Protein AF-A0A0B6WUI9-F1 (afdb_monomer_lite)

Sequence (100 aa):
MAILLTASLLGAGVIIGRWSVDRNPPLILQPATPQTVSAMPLATRPVGDSSAATGEVFYICGARTKKGTPCQRRVRGLERCWQHRGKPAMLPPEKLLVRD

pLDDT: mean 74.16, std 13.98, range [45.12, 92.5]

Structure (mmCIF, N/CA/C/O backbone):
data_AF-A0A0B6WUI9-F1
#
_entry.id   AF-A0A0B6WUI9-F1
#
loop_
_atom_site.group_PDB
_atom_site.id
_atom_site.type_symbol
_atom_site.label_atom_id
_atom_site.label_alt_id
_atom_site.label_comp_id
_atom_site.label_asym_id
_atom_site.label_entity_id
_atom_site.label_seq_id
_atom_site.pdbx_PDB_ins_code
_atom_site.Cartn_x
_atom_site.Cartn_y
_atom_site.Cartn_z
_atom_site.occupancy
_atom_site.B_iso_or_equiv
_atom_site.auth_seq_id
_atom_site.auth_comp_id
_atom_site.auth_asym_id
_atom_site.auth_atom_id
_atom_site.pdbx_PDB_model_num
ATOM 1 N N . MET A 1 1 ? 30.370 -8.808 -37.497 1.00 68.25 1 MET A N 1
ATOM 2 C CA . MET A 1 1 ? 29.409 -9.660 -36.758 1.00 68.25 1 MET A CA 1
ATOM 3 C C . MET A 1 1 ? 29.364 -9.348 -35.262 1.00 68.25 1 MET A C 1
ATOM 5 O O . MET A 1 1 ? 28.277 -9.091 -34.770 1.00 68.25 1 MET A O 1
ATOM 9 N N . ALA A 1 2 ? 30.498 -9.259 -34.552 1.00 74.00 2 ALA A N 1
ATOM 10 C CA . ALA A 1 2 ? 30.503 -8.949 -33.111 1.00 74.00 2 ALA A CA 1
ATOM 11 C C . ALA A 1 2 ? 29.892 -7.576 -32.744 1.00 74.00 2 ALA A C 1
ATOM 13 O O . ALA A 1 2 ? 29.146 -7.480 -31.778 1.00 74.00 2 ALA A O 1
ATOM 14 N N . ILE A 1 3 ? 30.138 -6.535 -33.552 1.00 76.50 3 ILE A N 1
ATOM 15 C CA . ILE A 1 3 ? 29.643 -5.165 -33.295 1.00 76.50 3 ILE A CA 1
ATOM 16 C C . ILE A 1 3 ? 28.113 -5.051 -33.457 1.00 76.50 3 ILE A C 1
ATOM 18 O O . ILE A 1 3 ? 27.462 -4.297 -32.743 1.00 76.50 3 ILE A O 1
ATOM 22 N N . LEU A 1 4 ? 27.515 -5.826 -34.369 1.00 78.44 4 LEU A N 1
ATOM 23 C CA . LEU A 1 4 ? 26.057 -5.830 -34.563 1.00 78.44 4 LEU A CA 1
ATOM 24 C C . LEU A 1 4 ? 25.343 -6.534 -33.402 1.00 78.44 4 LEU A C 1
ATOM 26 O O . LEU A 1 4 ? 24.304 -6.073 -32.939 1.00 78.44 4 LEU A O 1
ATOM 30 N N . LEU A 1 5 ? 25.942 -7.610 -32.886 1.00 76.69 5 LEU A N 1
ATOM 31 C CA . LEU A 1 5 ? 25.430 -8.351 -31.734 1.00 76.69 5 LEU A CA 1
ATOM 32 C C . LEU A 1 5 ? 25.405 -7.494 -30.462 1.00 76.69 5 LEU A C 1
ATOM 34 O O . LEU A 1 5 ? 24.400 -7.480 -29.751 1.00 76.69 5 LEU A O 1
ATOM 38 N N . THR A 1 6 ? 26.472 -6.738 -30.195 1.00 76.62 6 THR A N 1
ATOM 39 C CA . THR A 1 6 ? 26.537 -5.868 -29.011 1.00 76.62 6 THR A CA 1
ATOM 40 C C . THR A 1 6 ? 25.543 -4.710 -29.094 1.00 76.62 6 THR A C 1
ATOM 42 O O . THR A 1 6 ? 24.865 -4.422 -28.106 1.00 76.62 6 THR A O 1
ATOM 45 N N . ALA A 1 7 ? 25.385 -4.095 -30.269 1.00 81.12 7 ALA A N 1
ATOM 46 C CA . ALA A 1 7 ? 24.399 -3.038 -30.482 1.00 81.12 7 ALA A CA 1
ATOM 47 C C . ALA A 1 7 ? 22.955 -3.533 -30.267 1.00 81.12 7 ALA A C 1
ATOM 49 O O . ALA A 1 7 ? 22.164 -2.845 -29.618 1.00 81.12 7 ALA A O 1
ATOM 50 N N . SER A 1 8 ? 22.616 -4.742 -30.732 1.00 82.81 8 SER A N 1
ATOM 51 C CA . SER A 1 8 ? 21.291 -5.338 -30.507 1.00 82.81 8 SER A CA 1
ATOM 52 C C . SER A 1 8 ? 21.007 -5.628 -29.031 1.00 82.81 8 SER A C 1
ATOM 54 O O . SER A 1 8 ? 19.903 -5.351 -28.564 1.00 82.81 8 SER A O 1
ATOM 56 N N . LEU A 1 9 ? 21.989 -6.140 -28.283 1.00 83.25 9 LEU A N 1
ATOM 57 C CA . LEU A 1 9 ? 21.842 -6.428 -26.849 1.00 83.25 9 LEU A CA 1
ATOM 58 C C . LEU A 1 9 ? 21.616 -5.145 -26.032 1.00 83.25 9 LEU A C 1
ATOM 60 O O . LEU A 1 9 ? 20.719 -5.094 -25.188 1.00 83.25 9 LEU A O 1
ATOM 64 N N . LEU A 1 10 ? 22.380 -4.088 -26.325 1.00 81.62 10 LEU A N 1
ATOM 65 C CA . LEU A 1 10 ? 22.213 -2.777 -25.691 1.00 81.62 10 LEU A CA 1
ATOM 66 C C . LEU A 1 10 ? 20.862 -2.143 -26.054 1.00 81.62 10 LEU A C 1
ATOM 68 O O . LEU A 1 10 ? 20.157 -1.647 -25.174 1.00 81.62 10 LEU A O 1
ATOM 72 N N . GLY A 1 11 ? 20.464 -2.207 -27.328 1.00 83.38 11 GLY A N 1
ATOM 73 C CA . GLY A 1 11 ? 19.178 -1.687 -27.797 1.00 83.38 11 GLY A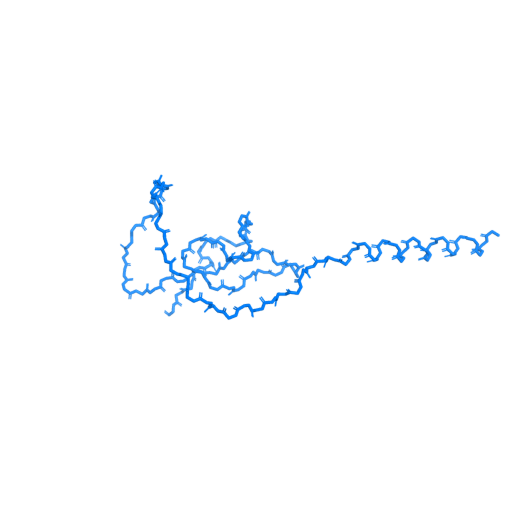 CA 1
ATOM 74 C C . GLY A 1 11 ? 17.983 -2.375 -27.134 1.00 83.38 11 GLY A C 1
ATOM 75 O O . GLY A 1 11 ? 17.081 -1.699 -26.636 1.00 83.38 11 GLY A O 1
ATOM 76 N N . ALA A 1 12 ? 18.003 -3.709 -27.051 1.00 82.75 12 ALA A N 1
ATOM 77 C CA . ALA A 1 12 ? 16.947 -4.481 -26.399 1.00 82.75 12 ALA A CA 1
ATOM 78 C C . ALA A 1 12 ? 16.825 -4.135 -24.905 1.00 82.75 12 ALA A C 1
ATOM 80 O O . ALA A 1 12 ? 15.718 -3.902 -24.415 1.00 82.75 12 ALA A O 1
ATOM 81 N N . GLY A 1 13 ? 17.953 -4.014 -24.195 1.00 81.88 13 GLY A N 1
ATOM 82 C CA . GLY A 1 13 ? 17.967 -3.635 -22.780 1.00 81.88 13 GLY A CA 1
ATOM 83 C C . GLY A 1 13 ? 17.356 -2.253 -22.515 1.00 81.88 13 GLY A C 1
ATOM 84 O O . GLY A 1 13 ? 16.560 -2.097 -21.588 1.00 81.88 13 GLY A O 1
ATOM 85 N N . VAL A 1 14 ? 17.658 -1.257 -23.356 1.00 85.31 14 VAL A N 1
ATOM 86 C CA . VAL A 1 14 ? 17.109 0.106 -23.217 1.00 85.31 14 VAL A CA 1
ATOM 87 C C . VAL A 1 14 ? 15.602 0.144 -23.491 1.00 85.31 14 VAL A C 1
ATOM 89 O O . VAL A 1 14 ? 14.869 0.827 -22.771 1.00 85.31 14 VAL A O 1
ATOM 92 N N . ILE A 1 15 ? 15.119 -0.598 -24.493 1.00 80.69 15 ILE A N 1
ATOM 93 C CA . ILE A 1 15 ? 13.686 -0.651 -24.826 1.00 80.69 15 ILE A CA 1
ATOM 94 C C . ILE A 1 15 ? 12.895 -1.312 -23.687 1.00 80.69 15 ILE A C 1
ATOM 96 O O . ILE A 1 15 ? 11.913 -0.736 -23.212 1.00 80.69 15 ILE A O 1
ATOM 100 N N . ILE A 1 16 ? 13.360 -2.463 -23.189 1.00 80.38 16 ILE A N 1
ATOM 101 C CA . ILE A 1 16 ? 12.717 -3.185 -22.077 1.00 80.38 16 ILE A CA 1
ATOM 102 C C . ILE A 1 16 ? 12.744 -2.341 -20.790 1.00 80.38 16 ILE A C 1
ATOM 104 O O . ILE A 1 16 ? 11.738 -2.246 -20.076 1.00 80.38 16 ILE A O 1
ATOM 108 N N . GLY A 1 17 ? 13.865 -1.666 -20.513 1.00 77.19 17 GLY A N 1
ATOM 109 C CA . GLY A 1 17 ? 14.014 -0.795 -19.347 1.00 77.19 17 GLY A CA 1
ATOM 110 C C . GLY A 1 17 ? 13.072 0.411 -19.375 1.00 77.19 17 GLY A C 1
ATOM 111 O O . GLY A 1 17 ? 12.426 0.713 -18.371 1.00 77.19 17 GLY A O 1
ATOM 112 N N . ARG A 1 18 ? 12.919 1.074 -20.532 1.00 77.62 18 ARG A N 1
ATOM 113 C CA . ARG A 1 18 ? 12.017 2.233 -20.672 1.00 77.62 18 ARG A CA 1
ATOM 114 C C . ARG A 1 18 ? 10.536 1.862 -20.605 1.00 77.62 18 ARG A C 1
ATOM 116 O O . ARG A 1 18 ? 9.744 2.697 -20.178 1.00 77.62 18 ARG A O 1
ATOM 123 N N . TRP A 1 19 ? 10.158 0.645 -20.994 1.00 73.44 19 TRP A N 1
ATOM 124 C CA . TRP A 1 19 ? 8.778 0.159 -20.859 1.00 73.44 19 TRP A CA 1
ATOM 125 C C . TRP A 1 19 ? 8.399 -0.214 -19.422 1.00 73.44 19 TRP A C 1
ATOM 127 O O . TRP A 1 19 ? 7.227 -0.140 -19.065 1.00 73.44 19 TRP A O 1
ATOM 137 N N . SER A 1 20 ? 9.378 -0.546 -18.578 1.00 70.38 20 SER A N 1
ATOM 138 C CA . SER A 1 20 ? 9.135 -0.969 -17.192 1.00 70.38 20 SER A CA 1
ATOM 139 C C . SER A 1 20 ? 8.987 0.194 -16.198 1.00 70.38 20 SER A C 1
ATOM 141 O O . SER A 1 20 ? 8.696 -0.036 -15.023 1.00 70.38 20 SER A O 1
ATOM 143 N N . VAL A 1 21 ? 9.168 1.448 -16.638 1.00 66.88 21 VAL A N 1
ATOM 144 C CA . VAL A 1 21 ? 8.897 2.630 -15.805 1.00 66.88 21 VAL A CA 1
ATOM 145 C C . VAL A 1 21 ? 7.385 2.818 -15.711 1.00 66.88 21 VAL A C 1
ATOM 147 O O . VAL A 1 21 ? 6.744 3.456 -16.543 1.00 66.88 21 VAL A O 1
ATOM 150 N N . ASP A 1 22 ? 6.828 2.208 -14.675 1.00 59.19 22 ASP A N 1
ATOM 151 C CA . ASP A 1 22 ? 5.436 2.294 -14.258 1.00 59.19 22 ASP A CA 1
ATOM 152 C C . ASP A 1 22 ? 5.005 3.774 -14.178 1.00 59.19 22 ASP A C 1
ATOM 154 O O . ASP A 1 22 ? 5.440 4.518 -13.291 1.00 59.19 22 ASP A O 1
ATOM 158 N N . ARG A 1 23 ? 4.176 4.225 -15.130 1.00 56.91 23 ARG A N 1
ATOM 159 C CA . ARG A 1 23 ? 3.630 5.591 -15.187 1.00 56.91 23 ARG A CA 1
ATOM 160 C C . ARG A 1 23 ? 2.606 5.783 -14.067 1.00 56.91 23 ARG A C 1
ATOM 162 O O . ARG A 1 23 ? 1.404 5.785 -14.314 1.00 56.91 23 ARG A O 1
ATOM 169 N N . ASN A 1 24 ? 3.059 5.933 -12.825 1.00 57.12 24 ASN A N 1
ATOM 170 C CA . ASN A 1 24 ? 2.186 6.469 -11.788 1.00 57.12 24 ASN A CA 1
ATOM 171 C C . ASN A 1 24 ? 2.032 7.976 -12.053 1.00 57.12 24 ASN A C 1
ATOM 173 O O . ASN A 1 24 ? 3.054 8.671 -12.028 1.00 57.12 24 ASN A O 1
ATOM 177 N N . PRO A 1 25 ? 0.823 8.492 -12.345 1.00 64.31 25 PRO A N 1
ATOM 178 C CA . PRO A 1 25 ? 0.626 9.932 -12.425 1.00 64.31 25 PRO A CA 1
ATOM 179 C C . PRO A 1 25 ? 1.091 10.578 -11.111 1.00 64.31 25 PRO A C 1
ATOM 181 O O . PRO A 1 25 ? 0.942 9.968 -10.044 1.00 64.31 25 PRO A O 1
ATOM 184 N N . PRO A 1 26 ? 1.688 11.783 -11.160 1.00 59.50 26 PRO A N 1
ATOM 185 C CA . PRO A 1 26 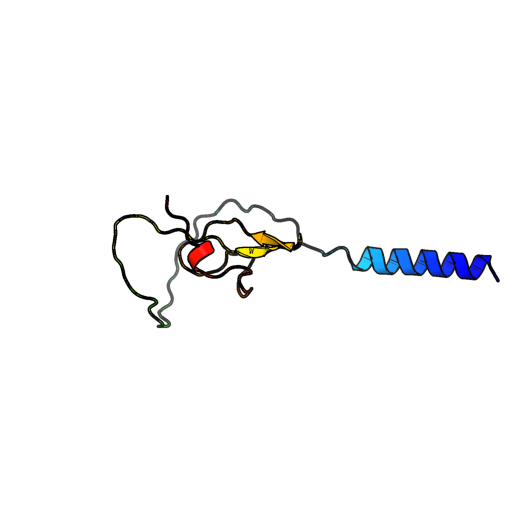? 2.067 12.479 -9.942 1.00 59.50 26 PRO A CA 1
ATOM 186 C C . PRO A 1 26 ? 0.831 12.583 -9.048 1.00 59.50 26 PRO A C 1
ATOM 188 O O . PRO A 1 26 ? -0.237 13.000 -9.496 1.00 59.50 26 PRO A O 1
ATOM 191 N N . LEU A 1 27 ? 0.967 12.153 -7.792 1.00 60.03 27 LEU A N 1
ATOM 192 C CA . LEU A 1 27 ? -0.085 12.308 -6.796 1.00 60.03 27 LEU A CA 1
ATOM 193 C C . LEU A 1 27 ? -0.228 13.807 -6.521 1.00 60.03 27 LEU A C 1
ATOM 195 O O . LEU A 1 27 ? 0.489 14.359 -5.690 1.00 60.03 27 LEU A O 1
ATOM 199 N N . ILE A 1 28 ? -1.123 14.472 -7.250 1.00 62.31 28 ILE A N 1
ATOM 200 C CA . ILE A 1 28 ? -1.548 15.830 -6.926 1.00 62.31 28 ILE A CA 1
ATOM 201 C C . ILE A 1 28 ? -2.323 15.711 -5.616 1.00 62.31 28 ILE A C 1
ATOM 203 O O . ILE A 1 28 ? -3.422 15.155 -5.584 1.00 62.31 28 ILE A O 1
ATOM 207 N N . LEU A 1 29 ? -1.732 16.184 -4.517 1.00 57.84 29 LEU A N 1
ATOM 208 C CA . LEU A 1 29 ? -2.475 16.403 -3.284 1.00 57.84 29 LEU A CA 1
ATOM 209 C C . LEU A 1 29 ? -3.469 17.533 -3.564 1.00 57.84 29 LEU A C 1
ATOM 211 O O . LEU A 1 29 ? -3.106 18.704 -3.510 1.00 57.84 29 LEU A O 1
ATOM 215 N N . GLN A 1 30 ? -4.705 17.188 -3.920 1.00 63.41 30 GLN A N 1
ATOM 216 C CA . GLN A 1 30 ? -5.788 18.161 -3.936 1.00 63.41 30 GLN A CA 1
ATOM 217 C C . GLN A 1 30 ? -6.108 18.538 -2.483 1.00 63.41 30 GLN A C 1
ATOM 219 O O . GLN A 1 30 ? -6.390 17.646 -1.676 1.00 63.41 30 GLN A O 1
ATOM 224 N N . PRO A 1 31 ? -6.081 19.833 -2.129 1.00 56.88 31 PRO A N 1
ATOM 225 C CA . PRO A 1 31 ? -6.735 20.309 -0.921 1.00 56.88 31 PRO A CA 1
ATOM 226 C C . PRO A 1 31 ? -8.202 19.878 -0.976 1.00 56.88 31 PRO A C 1
ATOM 228 O O . PRO A 1 31 ? -8.858 20.047 -2.004 1.00 56.88 31 PRO A O 1
ATOM 231 N N . ALA A 1 32 ? -8.706 19.282 0.102 1.00 55.56 32 ALA A N 1
ATOM 232 C CA . ALA A 1 32 ? -10.092 18.851 0.180 1.00 55.56 32 ALA A CA 1
ATOM 233 C C . ALA A 1 32 ? -11.017 20.072 0.055 1.00 55.56 32 ALA A C 1
ATOM 235 O O . ALA A 1 32 ? -11.196 20.831 1.004 1.00 55.56 32 ALA A O 1
ATOM 236 N N . THR A 1 33 ? -11.606 20.270 -1.122 1.00 57.00 33 THR A N 1
ATOM 237 C CA . THR A 1 33 ? -12.760 21.154 -1.276 1.00 57.00 33 THR A CA 1
ATOM 238 C C . THR A 1 33 ? -13.952 20.496 -0.577 1.00 57.00 33 THR A C 1
ATOM 240 O O . THR A 1 33 ? -14.200 19.312 -0.832 1.00 57.00 33 THR A O 1
ATOM 243 N N . PRO A 1 34 ? -14.695 21.206 0.290 1.00 50.62 34 PRO A N 1
ATOM 244 C CA . PRO A 1 34 ? -15.880 20.657 0.938 1.00 50.62 34 PRO A CA 1
ATOM 245 C C . PRO A 1 34 ? -16.921 20.322 -0.133 1.00 50.62 34 PRO A C 1
ATOM 247 O O . PRO A 1 34 ? -17.494 21.210 -0.758 1.00 50.62 34 PRO A O 1
ATOM 250 N N . GLN A 1 35 ? -17.128 19.031 -0.390 1.00 54.06 35 GLN A N 1
ATOM 251 C CA . GLN A 1 35 ? -18.141 18.579 -1.335 1.00 54.06 35 GLN A CA 1
ATOM 252 C C . GLN A 1 35 ? -19.469 18.424 -0.596 1.00 54.06 35 GLN A C 1
ATOM 254 O O . GLN A 1 35 ? -19.628 17.556 0.262 1.00 54.06 35 GLN A O 1
ATOM 259 N N . THR A 1 36 ? -20.401 19.312 -0.934 1.00 50.00 36 THR A N 1
ATOM 260 C CA . THR A 1 36 ? -21.824 19.252 -0.606 1.00 50.00 36 THR A CA 1
ATOM 261 C C . THR A 1 36 ? -22.384 17.875 -0.957 1.00 50.00 36 THR A C 1
ATOM 263 O O . THR A 1 36 ? -22.375 17.461 -2.116 1.00 50.00 36 THR A O 1
ATOM 266 N N . VAL A 1 37 ? -22.869 17.161 0.057 1.00 55.19 37 VAL A N 1
ATOM 267 C CA . VAL A 1 37 ? -23.493 15.841 -0.067 1.00 55.19 37 VAL A CA 1
ATOM 268 C C . VAL A 1 37 ? -24.849 15.963 -0.766 1.00 55.19 37 VAL A C 1
ATOM 270 O O . VAL A 1 37 ? -25.850 16.317 -0.152 1.00 55.19 37 VAL A O 1
ATOM 273 N N . SER A 1 38 ? -24.887 15.676 -2.067 1.00 61.78 38 SER A N 1
ATOM 274 C CA . SER A 1 38 ? -26.143 15.436 -2.781 1.00 61.78 38 SER A CA 1
ATOM 275 C C . SER A 1 38 ? -26.452 13.940 -2.751 1.00 61.78 38 SER A C 1
ATOM 277 O O . SER A 1 38 ? -25.623 13.107 -3.113 1.00 61.78 38 SER A O 1
ATOM 279 N N . ALA A 1 39 ? -27.623 13.623 -2.210 1.00 69.88 39 ALA A N 1
ATOM 280 C CA . ALA A 1 39 ? -28.072 12.300 -1.809 1.00 69.88 39 ALA A CA 1
ATOM 281 C C . ALA A 1 39 ? -28.303 11.336 -2.983 1.00 69.88 39 ALA A C 1
ATOM 283 O O . ALA A 1 39 ? -28.891 11.728 -3.985 1.00 69.88 39 ALA A O 1
ATOM 284 N N . MET A 1 40 ? -27.976 10.050 -2.795 1.00 57.25 40 MET A N 1
ATOM 285 C CA . MET A 1 40 ? -28.765 8.928 -3.328 1.00 57.25 40 MET A CA 1
ATOM 286 C C . MET A 1 40 ? -28.519 7.621 -2.542 1.00 57.25 40 MET A C 1
ATOM 288 O O . MET A 1 40 ? -27.491 7.502 -1.870 1.00 57.25 40 MET A O 1
ATOM 292 N N . PRO A 1 41 ? -29.489 6.680 -2.540 1.00 60.03 41 PRO A N 1
ATOM 293 C CA . PRO A 1 41 ? -29.748 5.820 -1.390 1.00 60.03 41 PRO A CA 1
ATOM 294 C C . PRO A 1 41 ? -29.171 4.398 -1.481 1.00 60.03 41 PRO A C 1
ATOM 296 O O . PRO A 1 41 ? -29.093 3.786 -2.538 1.00 60.03 41 PRO A O 1
ATOM 299 N N . LEU A 1 42 ? -28.840 3.895 -0.289 1.00 57.78 42 LEU A N 1
ATOM 300 C CA . LEU A 1 42 ? -29.068 2.549 0.247 1.00 57.78 42 LEU A CA 1
ATOM 301 C C . LEU A 1 42 ? -28.973 1.350 -0.721 1.00 57.78 42 LEU A C 1
ATOM 303 O O . LEU A 1 42 ? -29.966 0.907 -1.293 1.00 57.78 42 LEU A O 1
ATOM 307 N N . ALA A 1 43 ? -27.797 0.719 -0.743 1.00 46.78 43 ALA A N 1
ATOM 308 C CA . ALA A 1 43 ? -27.660 -0.706 -1.028 1.00 46.78 43 ALA A CA 1
ATOM 309 C C . ALA A 1 43 ? -27.083 -1.405 0.211 1.00 46.78 43 ALA A C 1
ATOM 311 O O . ALA A 1 43 ? -26.069 -1.005 0.781 1.00 46.78 43 ALA A O 1
ATOM 312 N N . THR A 1 44 ? -27.805 -2.425 0.649 1.00 48.62 44 THR A N 1
ATOM 313 C CA . THR A 1 44 ? -27.715 -3.080 1.951 1.00 48.62 44 THR A CA 1
ATOM 314 C C . THR A 1 44 ? -26.856 -4.354 1.867 1.00 48.62 44 THR A C 1
ATOM 316 O O . THR A 1 44 ? -27.108 -5.180 0.994 1.00 48.62 44 THR A O 1
ATOM 319 N N . ARG A 1 45 ? -25.963 -4.529 2.870 1.00 64.62 45 ARG A N 1
AT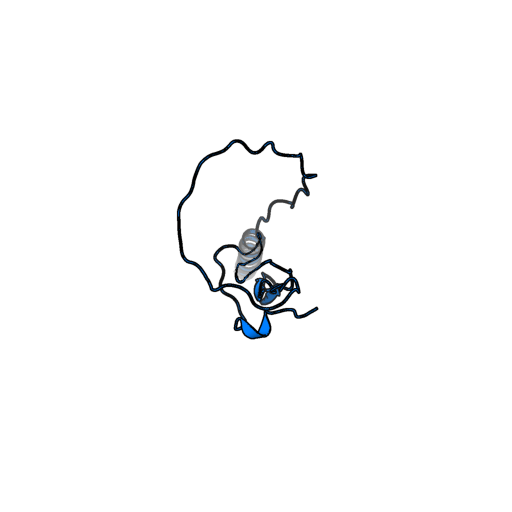OM 320 C CA . ARG A 1 45 ? -25.337 -5.767 3.437 1.00 64.62 45 ARG A CA 1
ATOM 321 C C . ARG A 1 45 ? -23.964 -6.261 2.921 1.00 64.62 45 ARG A C 1
ATOM 323 O O . ARG A 1 45 ? -23.648 -6.052 1.758 1.00 64.62 45 ARG A O 1
ATOM 330 N N . PRO A 1 46 ? -23.168 -6.971 3.768 1.00 53.47 46 PRO A N 1
ATOM 331 C CA . PRO A 1 46 ? -23.492 -7.503 5.096 1.00 53.47 46 PRO A CA 1
ATOM 332 C C . PRO A 1 46 ? -22.801 -6.801 6.273 1.00 53.47 46 PRO A C 1
ATOM 334 O O . PRO A 1 46 ? -21.691 -6.287 6.195 1.00 53.47 46 PRO A O 1
ATOM 337 N N . VAL A 1 47 ? -23.538 -6.845 7.378 1.00 58.66 47 VAL A N 1
ATOM 338 C CA . VAL A 1 47 ? -23.128 -6.603 8.757 1.00 58.66 47 VAL A CA 1
ATOM 339 C C . VAL A 1 47 ? -21.937 -7.511 9.078 1.00 58.66 47 VAL A C 1
ATOM 341 O O . VAL A 1 47 ? -22.080 -8.730 9.080 1.00 58.66 47 VAL A O 1
ATOM 344 N N . GLY A 1 48 ? -20.765 -6.914 9.291 1.00 55.44 48 GLY A N 1
ATOM 345 C CA . GLY A 1 48 ? -19.689 -7.507 10.080 1.00 55.44 48 GLY A CA 1
ATOM 346 C C . GLY A 1 48 ? -19.837 -6.972 11.498 1.00 55.44 48 GLY A C 1
ATOM 347 O O . GLY A 1 48 ? -19.907 -5.758 11.676 1.00 55.44 48 GLY A O 1
ATOM 348 N N . ASP A 1 49 ? -19.983 -7.894 12.441 1.00 54.94 49 ASP A N 1
ATOM 349 C CA . ASP A 1 49 ? -20.567 -7.728 13.767 1.00 54.94 49 ASP A CA 1
ATOM 350 C C . ASP A 1 49 ? -20.153 -6.512 14.6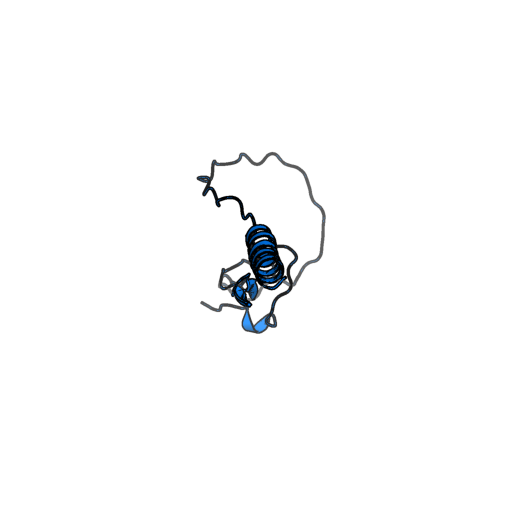04 1.00 54.94 49 ASP A C 1
ATOM 352 O O . ASP A 1 49 ? -19.016 -6.038 14.630 1.00 54.94 49 ASP A O 1
ATOM 356 N N . SER A 1 50 ? -21.166 -6.075 15.343 1.00 56.38 50 SER A N 1
ATOM 357 C CA . SER A 1 50 ? -21.209 -5.014 16.330 1.00 56.38 50 SER A CA 1
ATOM 358 C C . SER A 1 50 ? -20.202 -5.177 17.474 1.00 56.38 50 SER A C 1
ATOM 360 O O . SER A 1 50 ? -20.096 -6.226 18.097 1.00 56.38 50 SER A O 1
ATOM 362 N N . SER A 1 51 ? -19.585 -4.047 17.816 1.00 66.69 51 SER A N 1
ATOM 363 C CA . SER A 1 51 ? -19.564 -3.466 19.166 1.00 66.69 51 SER A CA 1
ATOM 364 C C . SER A 1 51 ? -19.225 -4.363 20.362 1.00 66.69 51 SER A C 1
ATOM 366 O O . SER A 1 51 ? -20.102 -5.035 20.893 1.00 66.69 51 SER A O 1
ATOM 368 N N . ALA A 1 52 ? -18.033 -4.169 20.938 1.00 46.12 52 ALA A N 1
ATOM 369 C CA . ALA A 1 52 ? -17.886 -4.043 22.395 1.00 46.12 52 ALA A CA 1
ATOM 370 C C . ALA A 1 52 ? -16.515 -3.459 22.780 1.00 46.12 52 ALA A C 1
ATOM 372 O O . ALA A 1 52 ? -15.529 -4.184 22.872 1.00 46.12 52 ALA A O 1
ATOM 373 N N . ALA A 1 53 ? -16.509 -2.143 23.012 1.00 45.12 53 ALA A N 1
ATOM 374 C CA . ALA A 1 53 ? -15.699 -1.368 23.965 1.00 45.12 53 ALA A CA 1
ATOM 375 C C . ALA A 1 53 ? -15.197 -0.077 23.308 1.00 45.12 53 ALA A C 1
ATOM 377 O O . ALA A 1 53 ? -14.580 -0.091 22.250 1.00 45.12 53 ALA A O 1
ATOM 378 N N . THR A 1 54 ? -15.509 1.041 23.951 1.00 50.31 54 THR A N 1
ATOM 379 C CA . THR A 1 54 ? -15.128 2.425 23.646 1.00 50.31 54 THR A CA 1
ATOM 380 C C . THR A 1 54 ? -13.622 2.598 23.425 1.00 50.31 54 THR A C 1
ATOM 382 O O . THR A 1 54 ? -12.883 2.984 24.324 1.00 50.31 54 THR A O 1
ATOM 385 N N . GLY A 1 55 ? -13.187 2.317 22.204 1.00 61.84 55 GLY A N 1
ATOM 386 C CA . GLY A 1 55 ? -11.867 2.593 21.659 1.00 61.84 55 GLY A CA 1
ATOM 387 C C . GLY A 1 55 ? -11.974 2.438 20.149 1.00 61.84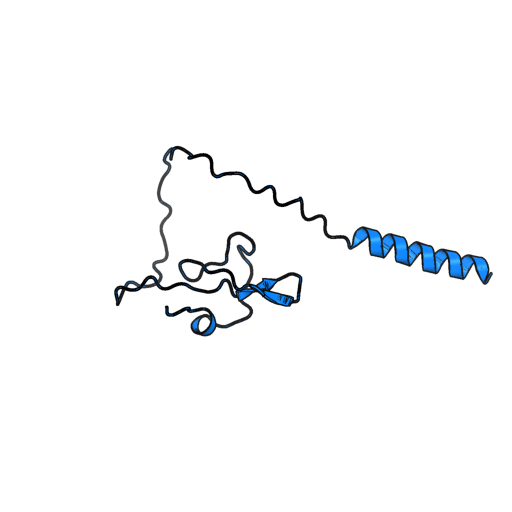 55 GLY A C 1
ATOM 388 O O . GLY A 1 55 ? -12.477 1.426 19.661 1.00 61.84 55 GLY A O 1
ATOM 389 N N . GLU A 1 56 ? -11.613 3.468 19.392 1.00 71.62 56 GLU A N 1
ATOM 390 C CA . GLU A 1 56 ? -11.653 3.411 17.933 1.00 71.62 56 GLU A CA 1
ATOM 391 C C . GLU A 1 56 ? -10.670 2.330 17.456 1.00 71.62 56 GLU A C 1
ATOM 393 O O . GLU A 1 56 ? -9.460 2.507 17.520 1.00 71.62 56 GLU A O 1
ATOM 398 N N . VAL A 1 57 ? -11.177 1.170 17.022 1.00 78.50 57 VAL A N 1
ATOM 399 C CA . VAL A 1 57 ? -10.312 0.084 16.544 1.00 78.50 57 VAL A CA 1
ATOM 400 C C . VAL A 1 57 ? -9.838 0.415 15.135 1.00 78.50 57 VAL A C 1
ATOM 402 O O . VAL A 1 57 ? -10.611 0.392 14.170 1.00 78.50 57 VAL A O 1
ATOM 405 N N . PHE A 1 58 ? -8.544 0.690 15.008 1.00 85.81 58 PHE A N 1
ATOM 406 C CA . PHE A 1 58 ? -7.893 0.880 13.721 1.00 85.81 58 PHE A CA 1
ATOM 407 C C . PHE A 1 58 ? -7.300 -0.431 13.218 1.00 85.81 58 PHE A C 1
ATOM 409 O O . PHE A 1 58 ? -6.793 -1.248 13.981 1.00 85.81 58 PHE A O 1
ATOM 416 N N . TYR A 1 59 ? -7.300 -0.607 11.902 1.00 88.81 59 TYR A N 1
ATOM 417 C CA . TYR A 1 59 ? -6.592 -1.699 11.246 1.00 88.81 59 TYR A CA 1
ATOM 418 C C . TYR A 1 59 ? -5.506 -1.144 10.331 1.00 88.81 59 TYR A C 1
ATOM 420 O O . TYR A 1 59 ? -5.560 -0.004 9.878 1.00 88.81 59 TYR A O 1
ATOM 428 N N . ILE A 1 60 ? -4.504 -1.955 10.029 1.00 91.38 60 ILE A N 1
ATOM 429 C CA . ILE A 1 60 ? -3.456 -1.673 9.061 1.00 91.38 60 ILE A CA 1
ATOM 430 C C . ILE A 1 60 ? -3.867 -2.238 7.705 1.00 91.38 60 ILE A C 1
ATOM 432 O O . ILE A 1 60 ? -4.316 -3.376 7.584 1.00 91.38 60 ILE A O 1
ATOM 436 N N . CYS A 1 61 ? -3.656 -1.457 6.645 1.00 92.00 61 CYS A N 1
ATOM 437 C CA . CYS A 1 61 ? -4.002 -1.860 5.289 1.00 92.00 61 CYS A CA 1
ATOM 438 C C . CYS A 1 61 ? -3.344 -3.179 4.868 1.00 92.00 61 CYS A C 1
ATOM 440 O O . CYS A 1 61 ? -3.955 -3.901 4.091 1.00 92.00 61 CYS A O 1
ATOM 442 N N . GLY A 1 62 ? -2.107 -3.479 5.269 1.00 91.75 62 GLY A N 1
ATOM 443 C CA . GLY A 1 62 ? -1.472 -4.795 5.109 1.00 91.75 62 GLY A CA 1
ATOM 444 C C . GLY A 1 62 ? -1.296 -5.320 3.676 1.00 91.75 62 GLY A C 1
ATOM 445 O O . GLY A 1 62 ? -0.820 -6.438 3.495 1.00 91.75 62 GLY A O 1
ATOM 446 N N . ALA A 1 63 ? -1.690 -4.558 2.653 1.00 92.38 63 ALA A N 1
ATOM 447 C CA . ALA A 1 63 ? -1.596 -4.953 1.253 1.00 92.38 63 ALA A CA 1
ATOM 448 C C . ALA A 1 63 ? -0.147 -4.879 0.761 1.00 92.38 63 ALA A C 1
ATOM 450 O O . ALA A 1 63 ? 0.634 -4.047 1.235 1.00 92.38 63 ALA A O 1
ATOM 451 N N . ARG A 1 64 ? 0.196 -5.720 -0.221 1.00 91.81 64 ARG A N 1
ATOM 452 C CA . ARG A 1 64 ? 1.530 -5.729 -0.833 1.00 91.81 64 ARG A CA 1
ATOM 453 C C . ARG A 1 64 ? 1.778 -4.423 -1.586 1.00 91.81 64 ARG A C 1
ATOM 455 O O . ARG A 1 64 ? 1.089 -4.125 -2.563 1.00 91.81 64 ARG A O 1
ATOM 462 N N . THR A 1 65 ? 2.771 -3.658 -1.144 1.00 91.50 65 THR A N 1
ATOM 463 C CA . THR A 1 65 ? 3.229 -2.463 -1.863 1.00 91.50 65 THR A CA 1
ATOM 464 C C . THR A 1 65 ? 4.104 -2.848 -3.058 1.00 91.50 65 THR A C 1
ATOM 466 O O . THR A 1 65 ? 4.567 -3.985 -3.165 1.00 91.50 65 THR A O 1
ATOM 469 N N . LYS A 1 66 ? 4.409 -1.887 -3.941 1.00 85.06 66 LYS A N 1
ATOM 470 C CA . LYS A 1 66 ? 5.358 -2.102 -5.052 1.00 85.06 66 LYS A CA 1
ATOM 471 C C . LYS A 1 66 ? 6.758 -2.517 -4.576 1.00 85.06 66 LYS A C 1
ATOM 473 O O . LYS A 1 66 ? 7.453 -3.228 -5.286 1.00 85.06 66 LYS A O 1
ATOM 478 N N . LYS A 1 67 ? 7.146 -2.123 -3.357 1.00 86.19 67 LYS A N 1
ATOM 479 C CA . LYS A 1 67 ? 8.419 -2.507 -2.721 1.00 86.19 67 LYS A CA 1
ATOM 480 C C . LYS A 1 67 ? 8.392 -3.919 -2.116 1.00 86.19 67 LYS A C 1
ATOM 482 O O . LYS A 1 67 ? 9.399 -4.371 -1.592 1.00 86.19 67 LYS A O 1
ATOM 487 N N . GLY A 1 68 ? 7.244 -4.599 -2.138 1.00 87.25 68 GLY A N 1
ATOM 488 C CA . GLY A 1 68 ? 7.067 -5.934 -1.562 1.00 87.25 68 GLY A CA 1
ATOM 489 C C . GLY A 1 68 ? 6.803 -5.959 -0.054 1.00 87.25 68 GLY A C 1
ATOM 490 O O . GLY A 1 68 ? 6.495 -7.024 0.471 1.00 87.25 68 GLY A O 1
ATOM 491 N N . THR A 1 69 ? 6.860 -4.817 0.634 1.00 89.44 69 THR A N 1
ATOM 492 C CA . THR A 1 69 ? 6.534 -4.695 2.064 1.00 89.44 69 THR A CA 1
ATOM 493 C C . THR A 1 69 ? 5.032 -4.461 2.287 1.00 89.44 69 THR A C 1
ATOM 495 O O . THR A 1 69 ? 4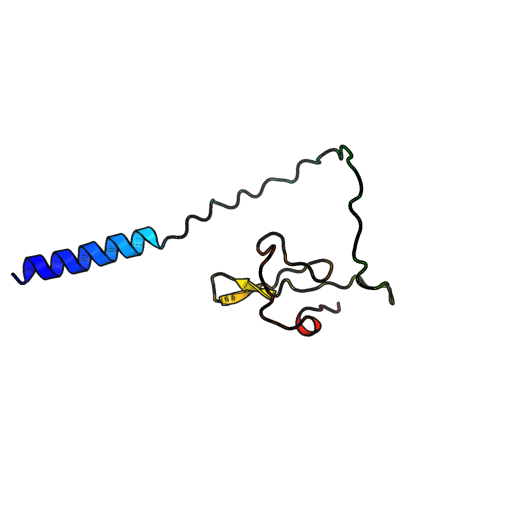.361 -3.930 1.389 1.00 89.44 69 THR A O 1
ATOM 498 N N . PRO A 1 70 ? 4.473 -4.833 3.457 1.00 91.50 70 PRO A N 1
ATOM 499 C CA . PRO A 1 70 ? 3.070 -4.585 3.775 1.00 91.50 70 PRO A CA 1
ATOM 500 C C . PRO A 1 70 ? 2.803 -3.092 4.000 1.00 91.50 70 PRO A C 1
ATOM 502 O O . PRO A 1 70 ? 3.585 -2.378 4.627 1.00 91.50 70 PRO A O 1
ATOM 505 N N . CYS A 1 71 ? 1.669 -2.607 3.497 1.00 92.50 71 CYS A N 1
ATOM 506 C CA . CYS A 1 71 ? 1.244 -1.226 3.691 1.00 92.50 71 CYS A CA 1
ATOM 507 C C . CYS A 1 71 ? 0.890 -0.953 5.161 1.00 92.50 71 CYS A C 1
ATOM 509 O O . CYS A 1 71 ? -0.004 -1.597 5.698 1.00 92.50 71 CYS A O 1
ATOM 511 N N . GLN A 1 72 ? 1.523 0.052 5.772 1.00 91.00 72 GLN A N 1
ATOM 512 C CA . GLN A 1 72 ? 1.331 0.431 7.182 1.00 91.00 72 GLN A CA 1
ATOM 513 C C . GLN A 1 72 ? 0.242 1.499 7.407 1.00 91.00 72 GLN A C 1
ATOM 515 O O . GLN A 1 72 ? 0.110 2.041 8.500 1.00 91.00 72 GLN A O 1
ATOM 520 N N . ARG A 1 73 ? -0.535 1.862 6.378 1.00 90.81 73 ARG A N 1
ATOM 521 C CA . ARG A 1 73 ? -1.562 2.905 6.520 1.00 90.81 73 ARG A CA 1
ATOM 522 C C . ARG A 1 73 ? -2.724 2.398 7.382 1.00 90.81 73 ARG A C 1
ATOM 524 O O . ARG A 1 73 ? -3.261 1.332 7.080 1.00 90.81 73 ARG A O 1
ATOM 531 N N . ARG A 1 74 ? -3.124 3.188 8.387 1.00 90.44 74 ARG A N 1
ATOM 532 C CA . ARG A 1 74 ? -4.305 2.934 9.226 1.00 90.44 74 ARG A CA 1
ATOM 533 C C . ARG A 1 74 ? -5.598 3.114 8.424 1.00 90.44 74 ARG A C 1
ATOM 535 O O . ARG A 1 74 ? -5.704 4.019 7.594 1.00 90.44 74 ARG A O 1
ATOM 542 N N . VAL A 1 75 ? -6.561 2.241 8.667 1.00 88.94 75 VAL A N 1
ATOM 543 C CA . VAL A 1 75 ? -7.890 2.210 8.061 1.00 88.94 75 VAL A CA 1
ATOM 544 C C . VAL A 1 75 ? -8.920 1.913 9.142 1.00 88.94 75 VAL A C 1
ATOM 546 O O . VAL A 1 75 ? -8.620 1.276 10.153 1.00 88.94 75 VAL A O 1
ATOM 549 N N . ARG A 1 76 ? -10.139 2.400 8.929 1.00 85.12 76 ARG A N 1
ATOM 550 C CA . ARG A 1 76 ? -11.278 2.106 9.795 1.00 85.12 76 ARG A CA 1
ATOM 551 C C . ARG A 1 76 ? -11.935 0.828 9.278 1.00 85.12 76 ARG A C 1
ATOM 553 O O . ARG A 1 76 ? -12.417 0.808 8.149 1.00 85.12 76 ARG A O 1
ATOM 560 N N . GLY A 1 77 ? -11.912 -0.233 10.081 1.00 81.50 77 GLY A N 1
ATOM 561 C CA . GLY A 1 77 ? -12.415 -1.558 9.699 1.00 81.50 77 GLY A CA 1
ATOM 562 C C . GLY A 1 77 ? -11.450 -2.399 8.848 1.00 81.50 77 GLY A C 1
ATOM 563 O O . GLY A 1 77 ? -10.313 -2.015 8.590 1.00 81.50 77 GLY A O 1
ATOM 564 N N . LEU A 1 78 ? -11.924 -3.564 8.398 1.00 78.06 78 LEU A N 1
ATOM 565 C CA . LEU A 1 78 ? -11.146 -4.581 7.665 1.00 78.06 78 LEU A CA 1
ATOM 566 C C . LEU A 1 78 ? -10.934 -4.264 6.167 1.00 78.06 78 LEU A C 1
ATOM 568 O O . LEU A 1 78 ? -10.489 -5.123 5.396 1.00 78.06 78 LEU A O 1
ATOM 572 N N . GLU A 1 79 ? -11.259 -3.045 5.732 1.00 85.06 79 GLU A N 1
ATOM 573 C CA . GLU A 1 79 ? -11.070 -2.608 4.348 1.00 85.06 79 GLU A CA 1
ATOM 574 C C . GLU A 1 79 ? -9.584 -2.338 4.042 1.00 85.06 79 GLU A C 1
ATOM 576 O O . GLU A 1 79 ? -8.720 -2.284 4.915 1.00 85.06 79 GLU A O 1
ATOM 581 N N . ARG A 1 80 ? -9.246 -2.163 2.765 1.00 90.38 80 ARG A N 1
ATOM 582 C CA . ARG A 1 80 ? -7.922 -1.697 2.347 1.00 90.38 80 ARG A CA 1
ATOM 583 C C . ARG A 1 80 ? -7.931 -0.187 2.213 1.00 90.38 80 ARG A C 1
ATOM 585 O O . ARG A 1 80 ? -8.956 0.425 1.937 1.00 90.38 80 ARG A O 1
ATOM 592 N N . CYS A 1 81 ? -6.760 0.427 2.359 1.00 91.12 81 CYS A N 1
ATOM 593 C CA . CYS A 1 81 ? -6.671 1.862 2.136 1.00 91.12 81 CYS A CA 1
ATOM 594 C C . CYS A 1 81 ? -7.016 2.212 0.684 1.00 91.12 81 CYS A C 1
ATOM 596 O O . CYS A 1 81 ? -6.923 1.378 -0.217 1.00 91.12 81 CYS A O 1
ATOM 598 N N . TRP A 1 82 ? -7.331 3.482 0.450 1.00 90.69 82 TRP A N 1
ATOM 599 C CA . TRP A 1 82 ? -7.725 4.001 -0.858 1.00 90.69 82 TRP A CA 1
ATOM 600 C C . TRP A 1 82 ? -6.732 3.695 -1.998 1.00 90.69 82 TRP A C 1
ATOM 602 O O . TRP A 1 82 ? -7.150 3.598 -3.144 1.00 90.69 82 TRP A O 1
ATOM 612 N N . GLN A 1 83 ? -5.445 3.478 -1.699 1.00 88.06 83 GLN A N 1
ATOM 613 C CA . GLN A 1 83 ? -4.420 3.090 -2.686 1.00 88.06 83 GLN A CA 1
ATOM 614 C C . GLN A 1 83 ? -4.422 1.593 -3.042 1.00 88.06 83 GLN A C 1
ATOM 616 O O . GLN A 1 83 ? -3.819 1.192 -4.034 1.00 88.06 83 GLN A O 1
ATOM 621 N N . HIS A 1 84 ? -5.059 0.751 -2.230 1.00 90.81 84 HIS A N 1
ATOM 622 C CA . HIS A 1 84 ? -5.004 -0.709 -2.334 1.00 90.81 84 HIS A CA 1
ATOM 623 C C . HIS A 1 84 ? -6.396 -1.355 -2.335 1.00 90.81 84 HIS A C 1
ATOM 625 O O . HIS A 1 84 ? -6.539 -2.510 -1.929 1.00 90.81 84 HIS A O 1
ATOM 631 N N . ARG A 1 85 ? -7.423 -0.631 -2.796 1.00 87.81 85 ARG A N 1
ATOM 632 C CA . ARG A 1 85 ? -8.782 -1.170 -2.956 1.00 87.81 85 ARG A CA 1
ATOM 633 C C . ARG A 1 85 ? -8.747 -2.453 -3.800 1.00 87.81 85 ARG A C 1
ATOM 635 O O . ARG A 1 85 ? -8.074 -2.500 -4.828 1.00 87.81 85 ARG A O 1
ATOM 642 N N . GLY A 1 86 ? -9.419 -3.504 -3.330 1.00 84.56 86 GLY A N 1
ATOM 643 C CA . GLY A 1 86 ? -9.493 -4.801 -4.017 1.00 84.56 86 GLY A CA 1
ATOM 644 C C . GLY A 1 86 ? -8.223 -5.665 -3.977 1.00 84.56 86 GLY A C 1
ATOM 645 O O . GLY A 1 86 ? -8.197 -6.718 -4.607 1.00 84.56 86 GLY A O 1
ATOM 646 N N . LYS A 1 87 ? -7.163 -5.266 -3.256 1.00 86.50 87 LYS A N 1
ATOM 647 C CA . LYS A 1 87 ? -5.959 -6.099 -3.083 1.00 86.50 87 LYS A CA 1
ATOM 648 C C . LYS A 1 87 ? -6.039 -6.949 -1.806 1.00 86.50 87 LYS A C 1
ATOM 650 O O . LYS A 1 87 ? -6.525 -6.455 -0.786 1.00 86.50 87 LYS A O 1
ATOM 655 N N . PRO A 1 88 ? -5.517 -8.190 -1.812 1.00 85.31 88 PRO A N 1
ATOM 656 C CA . PRO A 1 88 ? -5.482 -9.017 -0.613 1.00 85.31 88 PRO A CA 1
ATOM 657 C C . PRO A 1 88 ? -4.466 -8.488 0.409 1.00 85.31 88 PRO A C 1
ATOM 659 O O . PRO A 1 88 ? -3.484 -7.817 0.070 1.00 85.31 88 PRO A O 1
ATOM 662 N N . ALA A 1 89 ? -4.701 -8.822 1.676 1.00 85.06 89 ALA A N 1
ATOM 663 C CA . ALA A 1 89 ? -3.705 -8.665 2.726 1.00 85.06 89 ALA A CA 1
ATOM 664 C C . ALA A 1 89 ? -2.550 -9.641 2.509 1.00 85.06 89 ALA A C 1
ATOM 666 O O . ALA A 1 89 ? -2.778 -10.777 2.104 1.00 85.06 89 ALA A O 1
ATOM 667 N N . MET A 1 90 ? -1.334 -9.248 2.883 1.00 83.44 90 MET A N 1
ATOM 668 C CA . MET A 1 90 ? -0.259 -10.224 3.094 1.00 83.44 90 MET A CA 1
ATOM 669 C C . MET A 1 90 ? -0.338 -10.899 4.470 1.00 83.44 90 MET A C 1
ATOM 671 O O . MET A 1 90 ? 0.310 -11.918 4.680 1.00 83.44 90 MET A O 1
ATOM 675 N N . LEU A 1 91 ? -1.082 -10.316 5.415 1.00 79.19 91 LEU A N 1
ATOM 676 C CA . LEU A 1 91 ? -1.131 -10.739 6.813 1.00 79.19 91 LEU A CA 1
ATOM 677 C C . LEU A 1 91 ? -2.576 -11.029 7.243 1.00 79.19 91 LEU A C 1
ATOM 679 O O . LEU A 1 91 ? -3.489 -10.345 6.772 1.00 79.19 91 LEU A O 1
ATOM 683 N N . PRO A 1 92 ? -2.780 -12.009 8.140 1.00 81.75 92 PRO A N 1
ATOM 684 C CA . PRO A 1 92 ? -4.097 -12.331 8.671 1.00 81.75 92 PRO A CA 1
ATOM 685 C C . PRO A 1 92 ? -4.631 -11.163 9.529 1.00 81.75 92 PRO A C 1
ATOM 687 O O . PRO A 1 92 ? -3.835 -10.348 10.019 1.00 81.75 92 PRO A O 1
ATOM 690 N N . PRO A 1 93 ? -5.962 -11.021 9.661 1.00 76.31 93 PRO A N 1
ATOM 691 C CA . PRO A 1 93 ? -6.604 -9.818 10.198 1.00 76.31 93 PRO A CA 1
ATOM 692 C C . PRO A 1 93 ? -6.196 -9.494 11.642 1.00 76.31 93 PRO A C 1
ATOM 694 O O . PRO A 1 93 ? -6.144 -8.320 12.008 1.00 76.31 93 PRO A O 1
ATOM 697 N N . GLU A 1 94 ? -5.803 -10.493 12.429 1.00 81.00 94 GLU A N 1
ATOM 698 C CA . GLU A 1 94 ? -5.363 -10.329 13.818 1.00 81.00 94 GLU A CA 1
ATOM 699 C C . GLU A 1 94 ? -4.070 -9.511 13.909 1.00 81.00 94 GLU A C 1
ATOM 701 O O . GLU A 1 94 ? -3.886 -8.738 14.844 1.00 81.00 94 GLU A O 1
ATOM 706 N N . LYS A 1 95 ? -3.186 -9.632 12.909 1.00 78.88 95 LYS A N 1
ATOM 707 C CA . LYS A 1 95 ? -1.930 -8.864 12.834 1.00 78.88 95 LYS A CA 1
ATOM 708 C C . LYS A 1 95 ? -2.116 -7.466 12.253 1.00 78.88 95 LYS A C 1
ATOM 710 O O . LYS A 1 95 ? -1.173 -6.678 12.246 1.00 78.88 95 LYS A O 1
ATOM 715 N N . LEU A 1 96 ? -3.291 -7.181 11.698 1.00 80.31 96 LEU A N 1
ATOM 716 C CA . LEU A 1 96 ? -3.613 -5.871 11.146 1.00 80.31 96 LEU A CA 1
ATOM 717 C C . LEU A 1 96 ? -4.250 -4.967 12.194 1.00 80.31 96 LEU A C 1
ATOM 719 O O . LEU A 1 96 ? -4.221 -3.757 12.018 1.00 80.31 96 LEU A O 1
ATOM 723 N N . LEU A 1 97 ? -4.819 -5.523 13.257 1.00 83.94 97 LEU A N 1
ATOM 724 C CA . LEU A 1 97 ? -5.477 -4.751 14.298 1.00 83.94 97 LEU A CA 1
ATOM 725 C C . LEU A 1 97 ? -4.452 -3.936 15.102 1.00 83.94 97 LEU A C 1
ATOM 727 O O . LEU A 1 97 ? -3.488 -4.474 15.646 1.00 83.94 97 LEU A O 1
ATOM 731 N N . VAL A 1 98 ? -4.680 -2.628 15.177 1.00 81.12 98 VAL A N 1
ATOM 732 C CA . VAL A 1 98 ? -3.938 -1.692 16.021 1.00 81.12 98 VAL A CA 1
ATOM 733 C C . VAL A 1 98 ? -4.813 -1.401 17.230 1.00 81.12 98 VAL A C 1
ATOM 735 O O . VAL A 1 98 ? -5.880 -0.804 17.100 1.00 81.12 98 VAL A O 1
ATOM 738 N N . ARG A 1 99 ? -4.369 -1.862 18.398 1.00 75.25 99 ARG A N 1
ATOM 739 C CA . ARG A 1 99 ? -4.852 -1.367 19.689 1.00 75.25 99 ARG A CA 1
ATOM 740 C C . ARG A 1 99 ? -4.008 -0.146 20.024 1.00 75.25 99 ARG A C 1
ATOM 742 O O . ARG A 1 99 ? -2.783 -0.268 20.028 1.00 75.25 99 ARG A O 1
ATOM 749 N N . ASP A 1 100 ? -4.659 0.999 20.191 1.00 61.16 100 ASP A N 1
ATOM 750 C CA . ASP A 1 100 ? -4.025 2.175 20.792 1.00 61.16 100 ASP A CA 1
ATOM 751 C C . ASP A 1 100 ? -3.816 1.954 22.302 1.00 61.16 100 ASP A C 1
ATOM 753 O O . ASP A 1 100 ? -4.590 1.166 22.903 1.00 61.16 100 ASP A O 1
#

Secondary structure (DSSP, 8-state):
-HHHHHHHHHHHHHHHHHHTS--PPP--------------------------SSS--EEE--BBPTTSSBP--EEESSPPPTTSTTPPBSS-GGGTEE--

Radius of gyration: 22.58 Å; chains: 1; bounding box: 60×34×61 Å

Foldseek 3Di:
DVVVVVVVVVVVVVVVVVVPPPPDDPPDPDDDDDDDDDDDDDDDDDDPDDDDDPDQKWFALQFQDPVRGGGRDIDRPPAHPPVQHPGDHPDDRVVGIDDD

Organism: NCBI:txid454194